Protein AF-X0XEY9-F1 (afdb_monomer_lite)

Sequence (74 aa):
MPFDRPDIIRPPSEWMSYYLPLTGGCSNNTCTFCAYCRSKLRIRDIEGVKEEIDALALYTQRGIRLPAMPGIVY

Organism: NCBI:txid412755

Structure (mmCIF, N/CA/C/O backbone):
data_AF-X0XEY9-F1
#
_entry.id   AF-X0XEY9-F1
#
loop_
_atom_site.group_PDB
_atom_site.id
_atom_site.type_symbol
_atom_site.label_atom_id
_atom_site.label_alt_id
_atom_site.label_comp_id
_atom_site.label_asym_id
_atom_site.label_entity_id
_atom_site.label_seq_id
_atom_site.pdbx_PDB_ins_code
_atom_site.Cartn_x
_atom_site.Cartn_y
_atom_site.C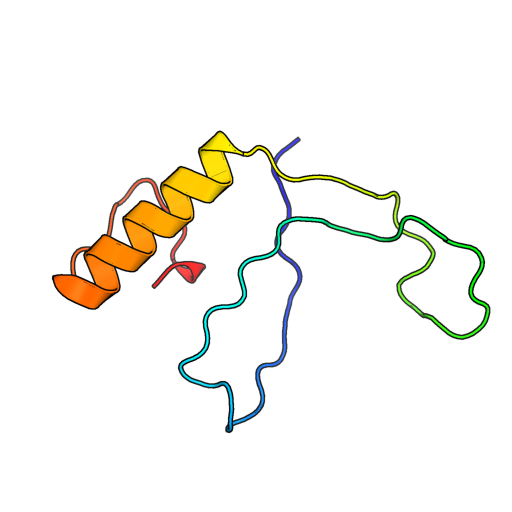artn_z
_atom_site.occupancy
_atom_site.B_iso_or_equiv
_atom_site.auth_seq_id
_atom_site.auth_comp_id
_atom_site.auth_asym_id
_atom_site.auth_atom_id
_atom_site.pdbx_PDB_model_num
ATOM 1 N N . MET A 1 1 ? -11.484 -0.826 -12.879 1.00 52.78 1 MET A N 1
ATOM 2 C CA . MET A 1 1 ? -10.850 -2.119 -12.535 1.00 52.78 1 MET A CA 1
ATOM 3 C C . MET A 1 1 ? -10.470 -2.055 -11.069 1.00 52.78 1 MET A C 1
ATOM 5 O O . MET A 1 1 ? -9.926 -1.024 -10.688 1.00 52.78 1 MET A O 1
ATOM 9 N N . PRO A 1 2 ? -10.783 -3.078 -10.263 1.00 66.75 2 PRO A N 1
ATOM 10 C CA . PRO A 1 2 ? -10.387 -3.108 -8.860 1.00 66.75 2 PRO A CA 1
ATOM 11 C C . PRO A 1 2 ? -8.860 -3.013 -8.734 1.00 66.75 2 PRO A C 1
ATOM 13 O O . PRO A 1 2 ? -8.122 -3.498 -9.596 1.00 66.75 2 PRO A O 1
ATOM 16 N N . PHE A 1 3 ? -8.402 -2.314 -7.698 1.00 75.31 3 PHE A N 1
ATOM 17 C CA . PHE A 1 3 ? -6.989 -2.212 -7.358 1.00 75.31 3 PHE A CA 1
ATOM 18 C C . PHE A 1 3 ? -6.517 -3.559 -6.795 1.00 75.31 3 PHE A C 1
ATOM 20 O O . PHE A 1 3 ? -7.111 -4.065 -5.847 1.00 75.31 3 PHE A O 1
ATOM 27 N N . ASP A 1 4 ? -5.475 -4.130 -7.394 1.00 81.06 4 ASP A N 1
ATOM 28 C CA . ASP A 1 4 ? -4.883 -5.394 -6.958 1.00 81.06 4 ASP A CA 1
ATOM 29 C C . ASP A 1 4 ? -3.710 -5.107 -6.016 1.00 81.06 4 ASP A C 1
ATOM 31 O O . ASP A 1 4 ? -2.812 -4.324 -6.348 1.00 81.06 4 ASP A O 1
ATOM 35 N N . ARG A 1 5 ? -3.758 -5.681 -4.813 1.00 84.19 5 ARG A N 1
ATOM 36 C CA . ARG A 1 5 ? -2.749 -5.455 -3.777 1.00 84.19 5 ARG A CA 1
ATOM 37 C C . ARG A 1 5 ? -1.587 -6.423 -4.006 1.00 84.19 5 ARG A C 1
ATOM 39 O O . ARG A 1 5 ? -1.836 -7.621 -4.051 1.00 84.19 5 ARG A O 1
ATOM 46 N N . PRO A 1 6 ? -0.337 -5.941 -4.113 1.00 80.88 6 PRO A N 1
ATOM 47 C CA . PRO A 1 6 ? 0.791 -6.834 -4.321 1.00 80.88 6 PRO A CA 1
ATOM 48 C C . PRO A 1 6 ? 1.048 -7.682 -3.075 1.00 80.88 6 PRO A C 1
ATOM 50 O O . PRO A 1 6 ? 0.897 -7.204 -1.946 1.00 80.88 6 PRO A O 1
ATOM 53 N N . ASP A 1 7 ? 1.505 -8.913 -3.293 1.00 81.75 7 ASP A N 1
ATOM 54 C CA . ASP A 1 7 ? 2.073 -9.731 -2.230 1.00 81.75 7 ASP A CA 1
ATOM 55 C C . ASP A 1 7 ? 3.358 -9.084 -1.709 1.00 81.75 7 ASP A C 1
ATOM 57 O O . ASP A 1 7 ? 4.245 -8.696 -2.475 1.00 81.75 7 ASP A O 1
ATOM 61 N N . ILE A 1 8 ? 3.457 -8.967 -0.387 1.00 80.81 8 ILE A N 1
ATOM 62 C CA . ILE A 1 8 ? 4.615 -8.384 0.287 1.00 80.81 8 ILE A CA 1
ATOM 63 C C . ILE A 1 8 ? 5.159 -9.345 1.334 1.00 80.81 8 ILE A C 1
ATOM 65 O O . ILE A 1 8 ? 4.414 -10.020 2.045 1.00 80.81 8 ILE A O 1
ATOM 69 N N . ILE A 1 9 ? 6.478 -9.339 1.482 1.00 82.75 9 ILE A N 1
ATOM 70 C CA . ILE A 1 9 ? 7.152 -9.950 2.622 1.00 82.75 9 ILE A CA 1
ATOM 71 C C . ILE A 1 9 ? 7.523 -8.811 3.563 1.00 82.75 9 ILE A C 1
ATOM 73 O O . ILE A 1 9 ? 8.308 -7.940 3.193 1.00 82.75 9 ILE A O 1
ATOM 77 N N . ARG A 1 10 ? 6.954 -8.813 4.772 1.00 86.56 10 ARG A N 1
ATOM 78 C CA . ARG A 1 10 ? 7.345 -7.876 5.831 1.00 86.56 10 ARG A CA 1
ATOM 79 C C . ARG A 1 10 ? 8.411 -8.534 6.705 1.00 86.56 10 ARG A C 1
ATOM 81 O O . ARG A 1 10 ? 8.139 -9.598 7.266 1.00 86.56 10 ARG A O 1
ATOM 88 N N . PRO A 1 11 ? 9.612 -7.951 6.827 1.00 93.50 11 PRO A N 1
ATOM 89 C CA . PRO A 1 11 ? 10.620 -8.466 7.740 1.00 93.50 11 PRO A CA 1
ATOM 90 C C . PRO A 1 11 ? 10.141 -8.365 9.199 1.00 93.50 11 PRO A C 1
ATOM 92 O O . PRO A 1 11 ? 9.253 -7.564 9.505 1.00 93.50 11 PRO A O 1
ATOM 95 N N . PRO A 1 12 ? 10.752 -9.117 10.135 1.00 94.44 12 PRO A N 1
ATOM 96 C CA . PRO A 1 12 ? 10.364 -9.090 11.544 1.00 94.44 12 PRO A CA 1
ATOM 97 C C . PRO A 1 12 ? 10.398 -7.703 12.186 1.00 94.44 12 PRO A C 1
ATOM 99 O O . PRO A 1 12 ? 9.662 -7.474 13.128 1.00 94.44 12 PRO A O 1
ATOM 102 N N . SER A 1 13 ? 11.207 -6.762 11.697 1.00 94.94 13 SER A N 1
ATOM 103 C CA . SER A 1 13 ? 11.223 -5.375 12.187 1.00 94.94 13 SER A CA 1
ATOM 104 C C . SER A 1 13 ? 9.969 -4.573 11.815 1.00 94.94 13 SER A C 1
ATOM 106 O O . SER A 1 13 ? 9.662 -3.585 12.471 1.00 94.94 13 SER A O 1
ATOM 108 N N . GLU A 1 14 ? 9.235 -4.995 10.784 1.00 93.62 14 GLU A N 1
ATOM 109 C CA . GLU A 1 14 ? 8.054 -4.317 10.231 1.00 93.62 14 GLU A CA 1
ATOM 110 C C . GLU A 1 14 ? 6.749 -5.074 10.519 1.00 93.62 14 GLU A C 1
ATOM 112 O O . GLU A 1 14 ? 5.707 -4.795 9.927 1.00 93.62 14 GLU A O 1
ATOM 117 N N . TRP A 1 15 ? 6.773 -6.050 11.429 1.00 88.94 15 TRP A N 1
ATOM 118 C CA . TRP A 1 15 ? 5.630 -6.930 11.688 1.00 88.94 15 TRP A CA 1
ATOM 119 C C . TRP A 1 15 ? 4.363 -6.187 12.154 1.00 88.94 15 TRP A C 1
ATOM 121 O O . TRP A 1 15 ? 3.252 -6.627 11.849 1.00 88.94 15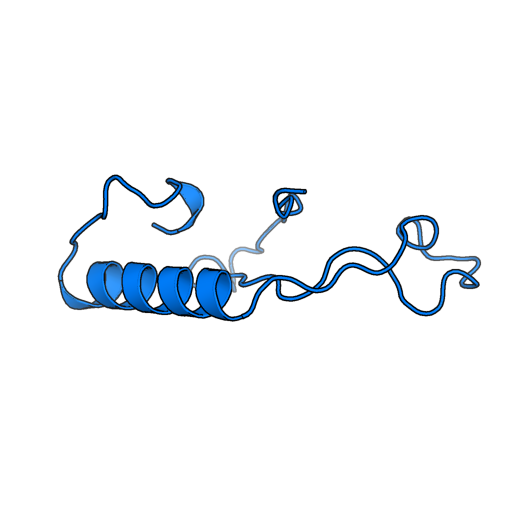 TRP A O 1
ATOM 131 N N . MET A 1 16 ? 4.518 -5.033 12.815 1.00 88.75 16 MET A N 1
ATOM 132 C CA . MET A 1 16 ? 3.417 -4.130 13.198 1.00 88.75 16 MET A CA 1
ATOM 133 C C . MET A 1 16 ? 3.182 -2.979 12.208 1.00 88.75 16 MET A C 1
ATOM 135 O O . MET A 1 16 ? 2.276 -2.177 12.409 1.00 88.75 16 MET A O 1
ATOM 139 N N . SER A 1 17 ? 3.982 -2.867 11.148 1.00 91.31 17 SER A N 1
ATOM 140 C CA . SER A 1 17 ? 3.838 -1.805 10.152 1.00 91.31 17 SER A CA 1
ATOM 141 C C . SER A 1 17 ? 2.750 -2.154 9.147 1.00 91.31 17 SER A C 1
ATOM 143 O O . SER A 1 17 ? 2.711 -3.267 8.619 1.00 91.31 17 SER A O 1
ATOM 145 N N . TYR A 1 18 ? 1.900 -1.186 8.821 1.00 92.06 18 TYR A N 1
ATOM 146 C CA . TYR A 1 18 ? 0.887 -1.356 7.790 1.00 92.06 18 TYR A CA 1
ATOM 147 C C . TYR A 1 18 ? 1.418 -0.917 6.420 1.00 92.06 18 TYR A C 1
ATOM 149 O O . TYR A 1 18 ? 1.846 0.223 6.247 1.00 92.06 18 TYR A O 1
ATOM 157 N N . TYR A 1 19 ? 1.377 -1.810 5.431 1.00 91.56 19 TYR A N 1
ATOM 158 C CA . TYR A 1 19 ? 1.729 -1.475 4.050 1.00 91.56 19 TYR A CA 1
ATOM 159 C C . TYR A 1 19 ? 0.498 -0.970 3.303 1.00 91.56 19 TYR A C 1
ATOM 161 O O . TYR A 1 19 ? -0.367 -1.766 2.962 1.00 91.56 19 TYR A O 1
ATOM 169 N N . LEU A 1 20 ? 0.426 0.329 3.019 1.00 93.44 20 LEU A N 1
ATOM 170 C CA . LEU A 1 20 ? -0.667 0.931 2.255 1.00 93.44 20 LEU A CA 1
ATOM 171 C C . LEU A 1 20 ? -0.201 1.255 0.825 1.00 93.44 20 LEU A C 1
ATOM 173 O O . LEU A 1 20 ? 0.455 2.278 0.613 1.00 93.44 20 LEU A O 1
ATOM 177 N N . PRO A 1 21 ? -0.522 0.425 -0.180 1.00 91.62 21 PRO A N 1
ATOM 178 C CA . PRO A 1 21 ? -0.122 0.718 -1.544 1.00 91.62 21 PRO A CA 1
ATOM 179 C C . PRO A 1 21 ? -1.057 1.748 -2.183 1.00 91.62 21 PRO A C 1
ATOM 181 O O . PRO A 1 21 ? -2.275 1.570 -2.258 1.00 91.62 21 PRO A O 1
ATOM 184 N N . LEU A 1 22 ? -0.454 2.831 -2.672 1.00 93.38 22 LEU A N 1
ATOM 185 C CA . LEU A 1 22 ? -1.145 3.922 -3.370 1.00 93.38 22 LEU A CA 1
ATOM 186 C C . LEU A 1 22 ? -1.044 3.797 -4.891 1.00 93.38 22 LEU A C 1
ATOM 188 O O . LEU A 1 22 ? -1.876 4.313 -5.636 1.00 93.38 22 LEU A O 1
ATOM 192 N N . THR A 1 23 ? -0.000 3.117 -5.357 1.00 89.81 23 THR A N 1
ATOM 193 C CA . THR A 1 23 ? 0.267 2.899 -6.773 1.00 89.81 23 THR A CA 1
ATOM 194 C C . THR A 1 23 ? 0.614 1.441 -7.014 1.00 89.81 23 THR A C 1
ATOM 196 O O . THR A 1 23 ? 1.073 0.738 -6.115 1.00 89.81 23 THR A O 1
ATOM 199 N N . GLY A 1 24 ? 0.361 0.988 -8.234 1.00 87.38 24 GLY A N 1
ATOM 200 C CA . GLY A 1 24 ? 0.788 -0.307 -8.735 1.00 87.38 24 GLY A CA 1
ATOM 201 C C . GLY A 1 24 ? 1.613 -0.130 -10.003 1.00 87.38 24 GLY A C 1
ATOM 202 O O . GLY A 1 24 ? 1.340 0.751 -10.819 1.00 87.38 24 GLY A O 1
ATOM 203 N N . GLY A 1 25 ? 2.613 -0.983 -10.179 1.00 86.56 25 GLY A N 1
ATOM 204 C CA . GLY A 1 25 ? 3.492 -0.978 -11.343 1.00 86.56 25 GLY A CA 1
ATOM 205 C C . GLY A 1 25 ? 4.546 0.130 -11.346 1.00 86.56 25 GLY A C 1
ATOM 206 O O . GLY A 1 25 ? 4.980 0.586 -10.293 1.00 86.56 25 GLY A O 1
ATOM 207 N N . CYS A 1 26 ? 5.019 0.521 -12.534 1.00 87.44 26 CYS A N 1
ATOM 208 C CA . CYS A 1 26 ? 6.173 1.410 -12.686 1.00 87.44 26 CYS A CA 1
ATOM 209 C C . CYS A 1 26 ? 5.887 2.536 -13.691 1.00 87.44 26 CYS A C 1
ATOM 211 O O . CYS A 1 26 ? 5.264 2.310 -14.729 1.00 87.44 26 CYS A O 1
ATOM 213 N N . SER A 1 27 ? 6.361 3.751 -13.399 1.00 89.38 27 SER A N 1
ATOM 214 C CA . SER A 1 27 ? 6.305 4.909 -14.306 1.00 89.38 27 SER A CA 1
ATOM 215 C C . SER A 1 27 ? 7.438 4.924 -15.338 1.00 89.38 27 SER A C 1
ATOM 217 O O . SER A 1 27 ? 7.263 5.475 -16.418 1.00 89.38 27 SER A O 1
ATOM 219 N N . ASN A 1 28 ? 8.585 4.313 -15.020 1.00 89.62 28 ASN A N 1
ATOM 220 C CA . ASN A 1 28 ? 9.795 4.389 -15.839 1.00 89.62 28 ASN A CA 1
ATOM 221 C C . ASN A 1 28 ? 9.893 3.261 -16.885 1.00 89.62 28 ASN A C 1
ATOM 223 O O . ASN A 1 28 ? 10.245 3.525 -18.024 1.00 89.62 28 ASN A O 1
ATOM 227 N N . ASN A 1 29 ? 9.584 2.010 -16.515 1.00 85.00 29 ASN A N 1
ATOM 228 C CA . ASN A 1 29 ? 9.585 0.802 -17.375 1.00 85.00 29 ASN A CA 1
ATOM 229 C C . ASN A 1 29 ? 10.823 0.560 -18.281 1.00 85.00 29 ASN A C 1
ATOM 231 O O . ASN A 1 29 ? 10.777 -0.298 -19.157 1.00 85.00 29 ASN A O 1
ATOM 235 N N . THR A 1 30 ? 11.939 1.265 -18.077 1.00 89.19 30 THR A N 1
ATOM 236 C CA . THR A 1 30 ? 13.165 1.150 -18.895 1.00 89.19 30 THR A CA 1
ATOM 237 C C . THR A 1 30 ? 14.340 0.518 -18.145 1.00 89.19 30 THR A C 1
ATOM 239 O O . THR A 1 30 ? 15.395 0.286 -18.733 1.00 89.19 30 THR A O 1
ATOM 242 N N . CYS A 1 31 ? 14.188 0.218 -16.850 1.00 89.25 31 CYS A N 1
ATOM 243 C CA . CYS A 1 31 ? 15.262 -0.363 -16.046 1.00 89.25 31 CYS A CA 1
ATOM 244 C C . CYS A 1 31 ? 15.601 -1.780 -16.529 1.00 89.25 31 CYS A C 1
ATOM 246 O O . CYS A 1 31 ? 14.727 -2.642 -16.600 1.00 89.25 31 CYS A O 1
ATOM 248 N N . THR A 1 32 ? 16.883 -2.050 -16.771 1.00 89.19 32 THR A N 1
ATOM 249 C CA . THR A 1 32 ? 17.361 -3.363 -17.236 1.00 89.19 32 THR A CA 1
ATOM 250 C C . THR A 1 32 ? 17.483 -4.406 -16.123 1.00 89.19 32 THR A C 1
ATOM 252 O O . THR A 1 32 ? 17.511 -5.598 -16.405 1.00 89.19 32 THR A O 1
ATOM 255 N N . PHE A 1 33 ? 17.535 -3.971 -14.860 1.00 88.56 33 PHE A N 1
ATOM 256 C CA . PHE A 1 33 ? 17.728 -4.836 -13.689 1.00 88.56 33 PHE A CA 1
ATOM 257 C C . PHE A 1 33 ? 16.429 -5.177 -12.944 1.00 88.56 33 PHE A C 1
ATOM 259 O O . PHE A 1 33 ? 16.393 -6.116 -12.153 1.00 88.56 33 PHE A O 1
ATOM 266 N N . CYS A 1 34 ? 15.371 -4.384 -13.125 1.00 86.25 34 CYS A N 1
ATOM 267 C CA . CYS A 1 34 ? 14.185 -4.463 -12.278 1.00 86.25 34 CYS A CA 1
ATOM 268 C C . CYS A 1 34 ? 13.159 -5.436 -12.863 1.00 86.25 34 CYS A C 1
ATOM 270 O O . CYS A 1 34 ? 12.570 -5.178 -13.914 1.00 86.25 34 CYS A O 1
ATOM 272 N N . ALA A 1 35 ? 12.879 -6.518 -12.137 1.00 75.62 35 ALA A N 1
ATOM 273 C CA . ALA A 1 35 ? 11.879 -7.512 -12.528 1.00 75.62 35 ALA A CA 1
ATOM 274 C C . ALA A 1 35 ? 10.441 -6.949 -12.600 1.00 75.62 35 ALA A C 1
ATOM 276 O O . ALA A 1 35 ? 9.594 -7.509 -13.290 1.00 75.62 35 ALA A O 1
ATOM 277 N N . TYR A 1 36 ? 10.175 -5.813 -11.944 1.00 68.88 36 TYR A N 1
ATOM 278 C CA . TYR A 1 36 ? 8.860 -5.161 -11.909 1.00 68.88 36 TYR A CA 1
ATOM 279 C C . TYR A 1 36 ? 8.624 -4.156 -13.054 1.00 68.88 36 TYR A C 1
ATOM 281 O O . TYR A 1 36 ? 7.511 -3.661 -13.226 1.00 68.88 36 TYR A O 1
ATOM 289 N N . CYS A 1 37 ? 9.630 -3.848 -13.881 1.00 66.62 37 CYS A N 1
ATOM 290 C CA . CYS A 1 37 ? 9.559 -2.793 -14.906 1.00 66.62 37 CYS A CA 1
ATOM 291 C C . CYS A 1 37 ? 8.747 -3.137 -16.172 1.00 66.62 37 CYS A C 1
ATOM 293 O O . CYS A 1 37 ? 8.988 -2.565 -17.231 1.00 66.62 37 CYS A O 1
ATOM 295 N N . ARG A 1 38 ? 7.777 -4.055 -16.091 1.00 67.62 38 ARG A N 1
ATOM 296 C CA . ARG A 1 38 ? 6.908 -4.434 -17.226 1.00 67.62 38 ARG A CA 1
ATOM 297 C C . ARG A 1 38 ? 5.420 -4.183 -16.991 1.00 67.62 38 ARG A C 1
ATOM 299 O O . ARG A 1 38 ? 4.603 -4.455 -17.867 1.00 67.62 38 ARG A O 1
ATOM 306 N N . SER A 1 39 ? 5.052 -3.656 -15.828 1.00 79.69 39 SER A N 1
ATOM 307 C CA . SER A 1 39 ? 3.666 -3.332 -15.482 1.00 79.69 39 SER A CA 1
ATOM 308 C C . SER A 1 39 ? 3.385 -1.838 -15.633 1.00 79.69 39 SER A C 1
ATOM 310 O O . SER A 1 39 ? 4.100 -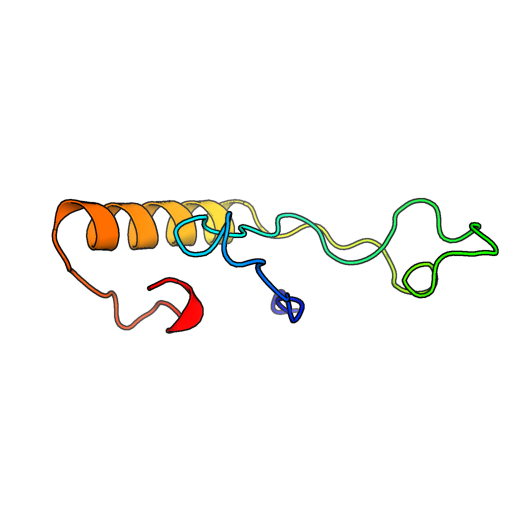1.008 -15.068 1.00 79.69 39 SER A O 1
ATOM 312 N N . LYS A 1 40 ? 2.297 -1.501 -16.339 1.00 86.12 40 LYS A N 1
ATOM 313 C CA . LYS A 1 40 ? 1.814 -0.118 -16.468 1.00 86.12 40 LYS A CA 1
ATOM 314 C C . LYS A 1 40 ? 1.528 0.487 -15.094 1.00 86.12 40 LYS A C 1
ATOM 316 O O . LYS A 1 40 ? 0.903 -0.174 -14.265 1.00 86.12 40 LYS A O 1
ATOM 321 N N . LEU A 1 41 ? 1.924 1.748 -14.906 1.00 88.44 41 LEU A N 1
ATOM 322 C CA . LEU A 1 41 ? 1.579 2.519 -13.716 1.00 88.44 41 LEU A CA 1
ATOM 323 C C . LEU A 1 41 ? 0.057 2.593 -13.552 1.00 88.44 41 LEU A C 1
ATOM 325 O O . LEU A 1 41 ? -0.672 2.910 -14.494 1.00 88.44 41 LEU A O 1
ATOM 329 N N . ARG A 1 42 ? -0.403 2.328 -12.335 1.00 88.19 42 ARG A N 1
ATOM 330 C CA . ARG A 1 42 ? -1.785 2.482 -11.891 1.00 88.19 42 ARG A CA 1
ATOM 331 C C . ARG A 1 42 ? -1.786 3.269 -10.594 1.00 88.19 42 ARG A C 1
ATOM 333 O O . ARG A 1 42 ? -0.949 3.026 -9.728 1.00 88.19 42 ARG A O 1
ATOM 340 N N . ILE A 1 43 ? -2.731 4.186 -10.464 1.00 91.00 43 ILE A N 1
ATOM 341 C CA . ILE A 1 43 ? -2.940 4.975 -9.251 1.00 91.00 43 ILE A CA 1
ATOM 342 C C . ILE A 1 43 ? -4.255 4.506 -8.635 1.00 91.00 43 ILE A C 1
ATOM 344 O O . ILE A 1 43 ? -5.227 4.279 -9.359 1.00 91.00 43 ILE A O 1
ATOM 348 N N . ARG A 1 44 ? -4.259 4.289 -7.321 1.00 92.50 44 ARG A N 1
ATOM 349 C CA . ARG A 1 44 ? -5.448 3.875 -6.581 1.00 92.50 44 ARG A CA 1
ATOM 350 C C . ARG A 1 44 ? -6.403 5.056 -6.409 1.00 92.50 44 ARG A C 1
ATOM 352 O O . ARG A 1 44 ? -5.965 6.197 -6.279 1.00 92.50 44 ARG A O 1
ATOM 359 N N . ASP A 1 45 ? -7.698 4.763 -6.402 1.00 93.38 45 ASP A N 1
ATOM 360 C CA . ASP A 1 45 ? -8.717 5.760 -6.098 1.00 93.38 45 ASP A CA 1
ATOM 361 C C . ASP A 1 45 ? -8.569 6.295 -4.663 1.00 93.38 45 ASP A C 1
ATOM 363 O O . ASP A 1 45 ? -8.312 5.530 -3.729 1.00 93.38 45 ASP A O 1
ATOM 367 N N . ILE A 1 46 ? -8.701 7.612 -4.498 1.00 95.12 46 ILE A N 1
ATOM 368 C CA . ILE A 1 46 ? -8.423 8.274 -3.221 1.00 95.12 46 ILE A CA 1
ATOM 369 C C . ILE A 1 46 ? -9.505 8.013 -2.173 1.00 95.12 46 ILE A C 1
ATOM 371 O O . ILE A 1 46 ? -9.183 7.973 -0.986 1.00 95.12 46 ILE A O 1
ATOM 375 N N . GLU A 1 47 ? -10.761 7.824 -2.582 1.00 95.06 47 GLU A N 1
ATOM 376 C CA . GLU A 1 47 ? -11.856 7.524 -1.657 1.00 95.06 47 GLU A CA 1
ATOM 377 C C . GLU A 1 47 ? -11.626 6.143 -1.049 1.00 95.06 47 GLU A C 1
ATOM 379 O O . GLU A 1 47 ? -11.509 6.023 0.170 1.00 95.06 47 GLU A O 1
ATOM 384 N N . GLY A 1 48 ? -11.342 5.146 -1.892 1.00 93.12 48 GLY A N 1
ATOM 385 C CA . GLY A 1 48 ? -11.029 3.795 -1.425 1.00 93.12 48 GLY A CA 1
ATOM 386 C C . GLY A 1 48 ? -9.749 3.690 -0.582 1.00 93.12 48 GLY A C 1
ATOM 387 O O . GLY A 1 48 ? -9.582 2.724 0.161 1.00 93.12 48 GLY A O 1
ATOM 388 N N . VAL A 1 49 ? -8.813 4.641 -0.691 1.00 94.81 49 VAL A N 1
ATOM 389 C CA . VAL A 1 49 ? -7.651 4.736 0.216 1.00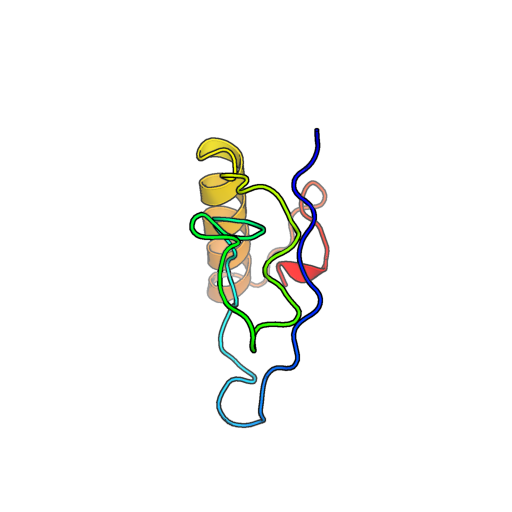 94.81 49 VAL A CA 1
ATOM 390 C C . VAL A 1 49 ? -8.069 5.281 1.578 1.00 94.81 49 VAL A C 1
ATOM 392 O O . VAL A 1 49 ? -7.648 4.744 2.600 1.00 94.81 49 VAL A O 1
ATOM 395 N N . LYS A 1 50 ? -8.887 6.338 1.603 1.00 96.56 50 LYS A N 1
ATOM 396 C CA . LYS A 1 50 ? -9.371 6.943 2.849 1.00 96.56 50 LYS A CA 1
ATOM 397 C C . LYS A 1 50 ? -10.239 5.971 3.643 1.00 96.56 50 LYS A C 1
ATOM 399 O O . LYS A 1 50 ? -9.993 5.803 4.830 1.00 96.56 50 LYS A O 1
ATOM 404 N N . GLU A 1 51 ? -11.148 5.261 2.977 1.00 95.50 51 GLU A N 1
ATOM 405 C CA . GLU A 1 51 ? -11.978 4.226 3.608 1.00 95.50 51 GLU A CA 1
ATOM 406 C C . GLU A 1 51 ? -11.126 3.136 4.280 1.00 95.50 51 GLU A C 1
ATOM 408 O O . GLU A 1 51 ? -11.438 2.677 5.379 1.00 95.50 51 GLU A O 1
ATOM 413 N N . GLU A 1 52 ? -10.005 2.752 3.660 1.00 95.50 52 GLU A N 1
ATOM 414 C CA . GLU A 1 52 ? -9.065 1.794 4.248 1.00 95.50 52 GLU A CA 1
ATOM 415 C C . GLU A 1 52 ? -8.343 2.344 5.477 1.00 95.50 52 GLU A C 1
ATOM 417 O O . GLU A 1 52 ? -8.210 1.635 6.477 1.00 95.50 52 GLU A O 1
ATOM 422 N N . ILE A 1 53 ? -7.911 3.606 5.426 1.00 96.75 53 ILE A N 1
ATOM 423 C CA . ILE A 1 53 ? -7.285 4.283 6.566 1.00 96.75 53 ILE A CA 1
ATOM 424 C C . ILE A 1 53 ? -8.268 4.368 7.738 1.00 96.75 53 ILE A C 1
ATOM 426 O O . ILE A 1 53 ? -7.898 4.036 8.865 1.00 96.75 53 ILE A O 1
ATOM 430 N N . ASP A 1 54 ? -9.515 4.759 7.480 1.00 97.38 54 ASP A N 1
ATOM 431 C CA . ASP A 1 54 ? -10.549 4.885 8.509 1.00 97.38 54 ASP A CA 1
ATOM 432 C C . ASP A 1 54 ? -10.877 3.524 9.142 1.00 97.38 54 ASP A C 1
ATOM 434 O O . ASP A 1 54 ? -10.980 3.406 10.367 1.00 97.38 54 ASP A O 1
ATOM 438 N N . ALA A 1 55 ? -10.965 2.467 8.329 1.00 96.81 55 ALA A N 1
ATOM 439 C CA . ALA A 1 55 ? -11.173 1.102 8.803 1.00 96.81 55 ALA A CA 1
ATOM 440 C C . ALA A 1 55 ? -10.019 0.599 9.685 1.00 96.81 55 ALA A C 1
ATOM 442 O O . ALA A 1 55 ? -10.261 0.018 10.748 1.00 96.81 55 ALA A O 1
ATOM 443 N N . LEU A 1 56 ? -8.772 0.838 9.269 1.00 96.50 56 LEU A N 1
ATOM 444 C CA . LEU A 1 56 ? -7.583 0.474 10.038 1.00 96.50 56 LEU A CA 1
ATOM 445 C C . LEU A 1 56 ? -7.509 1.264 11.351 1.00 96.50 56 LEU A C 1
ATOM 447 O O . LEU A 1 56 ? -7.195 0.693 12.397 1.00 96.50 56 LEU A O 1
ATOM 451 N N . ALA A 1 57 ? -7.824 2.561 11.322 1.00 96.88 57 ALA A N 1
ATOM 452 C CA . ALA A 1 57 ? -7.855 3.408 12.509 1.00 96.88 57 ALA A CA 1
ATOM 453 C C . ALA A 1 57 ? -8.894 2.907 13.521 1.00 96.88 57 ALA A C 1
ATOM 455 O O . ALA A 1 57 ? -8.588 2.777 14.708 1.00 96.88 57 ALA A O 1
ATOM 456 N N . LEU A 1 58 ? -10.095 2.553 13.055 1.00 97.06 58 LEU A N 1
ATOM 457 C CA . LEU A 1 58 ? -11.150 2.003 13.900 1.00 97.06 58 LEU A CA 1
ATOM 458 C C . LEU A 1 58 ? -10.738 0.667 14.538 1.00 97.06 58 LEU A C 1
ATOM 460 O O . LEU A 1 58 ? -10.977 0.450 15.729 1.00 97.06 58 LEU A O 1
ATOM 464 N N . TYR A 1 59 ? -10.078 -0.203 13.777 1.00 96.44 59 TYR A N 1
ATOM 465 C CA . TYR A 1 59 ? -9.552 -1.462 14.296 1.00 96.44 59 TYR A CA 1
ATOM 466 C C . TYR A 1 59 ? -8.437 -1.249 15.318 1.00 96.44 59 TYR A C 1
ATOM 468 O O . TYR A 1 59 ? -8.489 -1.808 16.410 1.00 96.44 59 TYR A O 1
ATOM 476 N N . THR A 1 60 ? -7.470 -0.388 15.012 1.00 94.94 60 THR A N 1
ATOM 477 C CA . THR A 1 60 ? -6.316 -0.134 15.886 1.00 94.94 60 THR A CA 1
ATOM 478 C C . THR A 1 60 ? -6.742 0.521 17.201 1.00 94.94 60 THR A C 1
ATOM 480 O O . THR A 1 60 ? -6.187 0.223 18.253 1.00 94.94 60 THR A O 1
ATOM 483 N N . GLN A 1 61 ? -7.744 1.404 17.162 1.00 96.62 61 GLN A N 1
ATOM 484 C CA . GLN A 1 61 ? -8.210 2.137 18.342 1.00 96.62 61 GLN A CA 1
ATOM 485 C C . GLN A 1 61 ? -9.262 1.380 19.159 1.00 96.62 61 GLN A C 1
ATOM 487 O O . GLN A 1 61 ? -9.324 1.548 20.375 1.00 96.62 61 GLN A O 1
ATOM 492 N N . ARG A 1 62 ? -10.144 0.614 18.503 1.00 97.06 62 ARG A N 1
ATOM 493 C CA . ARG A 1 62 ? -11.348 0.043 19.137 1.00 97.06 62 ARG A CA 1
ATOM 494 C C . ARG A 1 62 ? -11.524 -1.460 18.918 1.00 97.06 62 ARG A C 1
ATOM 496 O O . ARG A 1 62 ? -12.475 -2.027 19.444 1.00 97.06 62 ARG A O 1
ATOM 503 N N . GLY A 1 63 ? -10.663 -2.108 18.134 1.00 95.75 63 GLY A N 1
ATOM 504 C CA . GLY A 1 63 ? -10.764 -3.534 17.806 1.00 95.75 63 GLY A CA 1
ATOM 505 C C . GLY A 1 63 ? -11.928 -3.894 16.876 1.00 95.75 63 GLY A C 1
ATOM 506 O O . GLY A 1 63 ? -12.272 -5.068 16.755 1.00 95.75 63 GLY A O 1
ATOM 507 N N . ILE A 1 64 ? -12.559 -2.912 16.224 1.00 96.50 64 ILE A N 1
ATOM 508 C CA . ILE A 1 64 ? -13.743 -3.132 15.380 1.00 96.50 64 ILE A CA 1
ATOM 509 C C . ILE A 1 64 ? -13.315 -3.458 13.945 1.00 96.50 64 ILE A C 1
ATOM 511 O O . ILE A 1 64 ? -12.498 -2.749 13.362 1.00 96.50 64 ILE A O 1
ATOM 515 N N . ARG A 1 65 ? -13.919 -4.498 13.357 1.00 96.25 65 ARG A N 1
ATOM 516 C CA . ARG A 1 65 ? -13.750 -4.882 11.948 1.00 96.25 65 ARG A CA 1
ATOM 517 C C . ARG A 1 65 ? -15.012 -4.556 11.156 1.00 96.25 65 ARG A C 1
ATOM 519 O O . ARG A 1 65 ? -16.115 -4.883 11.587 1.00 96.25 65 ARG A O 1
ATOM 526 N N . LEU A 1 66 ? -14.848 -3.929 9.999 1.00 94.06 66 LEU A N 1
ATOM 527 C CA . LEU A 1 66 ? -15.931 -3.578 9.090 1.00 94.06 66 LEU A CA 1
ATOM 528 C C . LEU A 1 66 ? -16.135 -4.712 8.077 1.00 94.06 66 LEU A C 1
ATOM 530 O O . LEU A 1 66 ? -15.175 -5.112 7.420 1.00 94.06 66 LEU A O 1
ATOM 534 N N . PRO A 1 67 ? -17.369 -5.210 7.888 1.00 93.19 67 PRO A N 1
ATOM 535 C CA . PRO A 1 67 ? -17.640 -6.315 6.966 1.00 93.19 67 PRO A CA 1
ATOM 536 C C . PRO A 1 67 ? -17.429 -5.945 5.491 1.00 93.19 67 PRO A C 1
ATOM 538 O O . PRO A 1 67 ? -17.216 -6.827 4.668 1.00 93.19 67 PRO A O 1
ATOM 541 N N . ALA A 1 68 ? -17.476 -4.653 5.153 1.00 90.19 68 ALA A N 1
ATOM 542 C CA . ALA A 1 68 ? -17.222 -4.163 3.799 1.00 90.19 68 ALA A CA 1
ATOM 543 C C . ALA A 1 68 ? -15.728 -4.164 3.419 1.00 90.19 68 ALA A C 1
ATOM 545 O O . ALA A 1 68 ? -15.403 -4.037 2.241 1.00 90.19 68 ALA A O 1
ATOM 546 N N . MET A 1 69 ? -14.823 -4.302 4.396 1.00 91.62 69 MET A N 1
ATOM 547 C CA . MET A 1 69 ? -13.382 -4.194 4.174 1.00 91.62 69 MET A CA 1
ATOM 548 C C . MET A 1 69 ? -12.718 -5.573 4.078 1.00 91.62 69 MET A C 1
ATOM 550 O O . MET A 1 69 ? -13.067 -6.481 4.837 1.00 91.62 69 MET A O 1
ATOM 554 N N . PRO A 1 70 ? -11.727 -5.753 3.185 1.00 90.12 70 PRO A N 1
ATOM 555 C CA . PRO A 1 70 ? -10.988 -7.005 3.092 1.00 90.12 70 PRO A CA 1
ATOM 556 C C . PRO A 1 70 ? -10.214 -7.317 4.379 1.00 90.12 70 PRO A C 1
ATOM 558 O O . PRO A 1 70 ? -9.692 -6.421 5.039 1.00 90.12 70 PRO A O 1
ATOM 561 N N . GLY A 1 71 ? -10.048 -8.606 4.691 1.00 89.50 71 GLY A N 1
ATOM 562 C CA . GLY A 1 71 ? -9.362 -9.046 5.912 1.00 89.50 71 GLY A CA 1
ATOM 563 C C . GLY A 1 71 ? -7.908 -8.574 6.046 1.00 89.50 71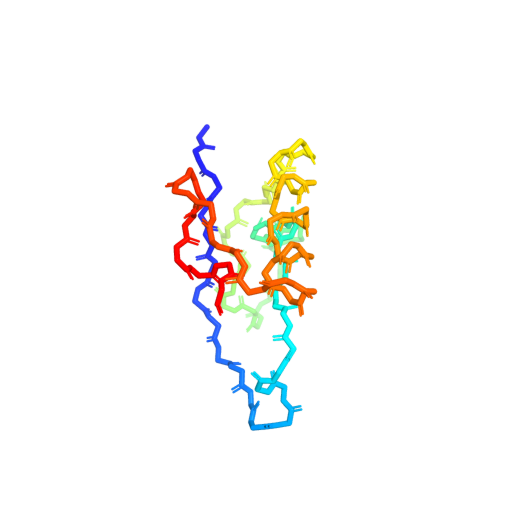 GLY A C 1
ATOM 564 O O . GLY A 1 71 ? -7.439 -8.430 7.164 1.00 89.50 71 GLY A O 1
ATOM 565 N N . ILE A 1 72 ? -7.222 -8.273 4.935 1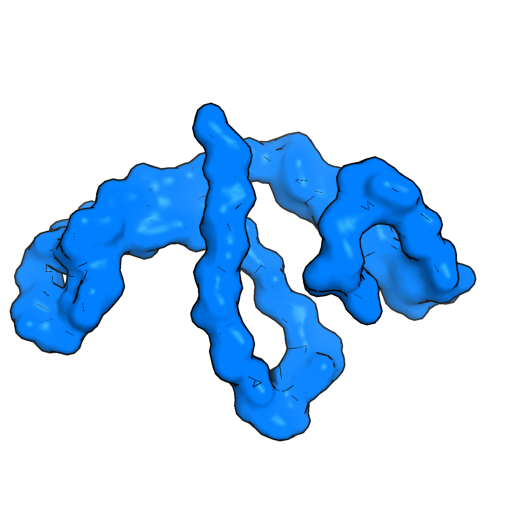.00 88.81 72 ILE A N 1
ATOM 566 C CA . ILE A 1 72 ? -5.832 -7.771 4.921 1.00 88.81 72 ILE A CA 1
ATOM 567 C C . ILE A 1 72 ? -5.657 -6.390 5.581 1.00 88.81 72 ILE A C 1
ATOM 569 O O . ILE A 1 72 ? -4.529 -5.955 5.801 1.00 88.81 72 ILE A O 1
ATOM 573 N N . VAL A 1 73 ? -6.760 -5.689 5.863 1.00 90.75 73 VAL A N 1
ATOM 574 C CA . VAL A 1 73 ? -6.763 -4.397 6.564 1.00 90.75 73 VAL A CA 1
ATOM 575 C C . VAL A 1 73 ? -6.551 -4.561 8.079 1.00 90.75 73 VAL A C 1
ATOM 577 O O . VAL A 1 73 ? -6.209 -3.589 8.745 1.00 90.75 73 VAL A O 1
ATOM 580 N N . TYR A 1 74 ? -6.728 -5.768 8.629 1.00 90.81 74 TYR A N 1
ATOM 581 C CA . TYR A 1 74 ? -6.726 -6.062 10.072 1.00 90.81 74 TYR A CA 1
ATOM 582 C C . TYR A 1 74 ? -5.607 -7.023 10.485 1.00 90.81 74 TYR A C 1
ATOM 584 O O . TYR A 1 74 ? -5.264 -7.024 11.693 1.00 90.81 74 TYR A O 1
#

Secondary structure (DSSP, 8-state):
-PPPPPP-PPPGGGTT------EESBS----SS-TTTTSBPEE--HHHHHHHHHHHHHHHHH----TTS-GGG-

Foldseek 3Di:
DDDDDDDDDDPPVCPVPQDQDQKAADPPLPDPPDPRSPDDIDGDDPVVSVVLVVQLVCCVPPVDHDPVDDPSSD

InterPro domains:
  IPR058240 Radical SAM superfamily [SSF102114] (7-60)

Radius of gyration: 14.82 Å; chains: 1; bounding box: 35×18×38 Å

pLDDT: mean 88.86, std 8.43, range [52.78, 97.38]